Protein AF-A0A914VFS0-F1 (afdb_monomer_lite)

pLDDT: mean 91.8, std 9.46, range [54.72, 98.56]

InterPro domains:
  IPR050851 mRNA Cap 2'-O-Ribose Methyltransferase [PTHR16121] (9-90)

Structure (mmCIF, N/CA/C/O backbone):
data_AF-A0A914VFS0-F1
#
_entry.id   AF-A0A914VFS0-F1
#
loop_
_atom_site.group_PDB
_atom_site.id
_atom_site.type_symbol
_atom_site.label_atom_id
_atom_site.label_alt_id
_atom_site.label_comp_id
_atom_site.label_asym_id
_atom_site.label_entity_id
_atom_site.label_seq_id
_atom_site.pdbx_PDB_ins_code
_atom_site.Cartn_x
_atom_site.Cartn_y
_atom_site.Cartn_z
_atom_site.occupancy
_atom_site.B_iso_or_equiv
_atom_site.auth_seq_id
_atom_site.auth_comp_id
_atom_site.auth_asym_id
_atom_site.auth_atom_id
_atom_site.pdbx_PDB_model_num
ATOM 1 N N . MET A 1 1 ? 21.092 -5.921 -0.027 1.00 54.72 1 MET A N 1
ATOM 2 C CA . MET A 1 1 ? 20.923 -5.850 -1.496 1.00 54.72 1 MET A CA 1
ATOM 3 C C . MET A 1 1 ? 22.254 -5.455 -2.115 1.00 54.72 1 MET A C 1
ATOM 5 O O . MET A 1 1 ? 22.862 -4.519 -1.620 1.00 54.72 1 MET A O 1
ATOM 9 N N . SER A 1 2 ? 22.741 -6.168 -3.135 1.00 59.94 2 SER A N 1
ATOM 10 C CA . SER A 1 2 ? 23.937 -5.729 -3.874 1.00 59.94 2 SER A CA 1
ATOM 11 C C . SER A 1 2 ? 23.624 -4.424 -4.616 1.00 59.94 2 SER A C 1
ATOM 13 O O . SER A 1 2 ? 22.543 -4.303 -5.191 1.00 59.94 2 SER A O 1
ATOM 15 N N . GLU A 1 3 ? 24.564 -3.478 -4.635 1.00 67.06 3 GLU A N 1
ATOM 16 C CA . GLU A 1 3 ? 24.510 -2.203 -5.378 1.00 67.06 3 GLU A CA 1
ATOM 17 C C . GLU A 1 3 ? 24.037 -2.375 -6.840 1.00 67.06 3 GLU A C 1
ATOM 19 O O . GLU A 1 3 ? 23.319 -1.539 -7.395 1.00 67.06 3 GLU A O 1
ATOM 24 N N . ARG A 1 4 ? 24.339 -3.536 -7.439 1.00 74.38 4 ARG A N 1
ATOM 25 C CA . ARG A 1 4 ? 23.898 -3.918 -8.787 1.00 74.38 4 ARG A CA 1
ATOM 26 C C . ARG A 1 4 ? 22.392 -4.173 -8.888 1.00 74.38 4 ARG A C 1
ATOM 28 O O . ARG A 1 4 ? 21.777 -3.760 -9.863 1.00 74.38 4 ARG A O 1
ATOM 35 N N . GLY A 1 5 ? 21.787 -4.812 -7.886 1.00 81.44 5 GLY A N 1
ATOM 36 C CA . GLY A 1 5 ? 20.351 -5.113 -7.876 1.00 81.44 5 GLY A CA 1
ATOM 37 C C . GLY A 1 5 ? 19.491 -3.858 -7.725 1.00 81.44 5 GLY A C 1
ATOM 38 O O . GLY A 1 5 ? 18.524 -3.681 -8.459 1.00 81.44 5 GLY A O 1
ATOM 39 N N . GLY A 1 6 ? 19.894 -2.941 -6.839 1.00 88.81 6 GLY A N 1
ATOM 40 C CA . GLY A 1 6 ? 19.211 -1.653 -6.679 1.00 88.81 6 GLY A CA 1
ATOM 41 C C . GLY A 1 6 ? 19.257 -0.801 -7.951 1.00 88.81 6 GLY A C 1
ATOM 42 O O . GLY A 1 6 ? 18.256 -0.195 -8.325 1.00 88.81 6 GLY A O 1
ATOM 43 N N . THR A 1 7 ? 20.388 -0.816 -8.664 1.00 93.88 7 THR A N 1
ATOM 44 C CA . THR A 1 7 ? 20.544 -0.089 -9.935 1.00 93.88 7 THR A CA 1
ATOM 45 C C . THR A 1 7 ? 19.619 -0.633 -11.030 1.00 93.88 7 THR A C 1
ATOM 47 O O . THR A 1 7 ? 19.001 0.151 -11.747 1.00 93.88 7 THR A O 1
ATOM 50 N N . LEU A 1 8 ? 19.456 -1.958 -11.131 1.00 95.88 8 LEU A N 1
ATOM 51 C CA . LEU A 1 8 ? 18.538 -2.574 -12.099 1.00 95.88 8 LEU A CA 1
ATOM 52 C C . LEU A 1 8 ? 17.075 -2.198 -11.829 1.00 95.88 8 LEU A C 1
ATOM 54 O O . LEU A 1 8 ? 16.371 -1.791 -12.750 1.00 95.88 8 LEU A O 1
ATOM 58 N N . ILE A 1 9 ? 16.637 -2.272 -10.568 1.00 95.94 9 ILE A N 1
ATOM 59 C CA . ILE A 1 9 ? 15.267 -1.900 -10.176 1.00 95.94 9 ILE A CA 1
ATOM 60 C C . ILE A 1 9 ? 15.017 -0.416 -10.451 1.00 95.94 9 ILE A C 1
ATOM 62 O O . ILE A 1 9 ? 13.974 -0.054 -10.992 1.00 95.94 9 ILE A O 1
ATOM 66 N N . LYS A 1 10 ? 15.986 0.449 -10.129 1.00 96.25 10 LYS A N 1
ATOM 67 C CA . LYS A 1 10 ? 15.895 1.884 -10.414 1.00 96.25 10 LYS A CA 1
ATOM 68 C C . LYS A 1 10 ? 15.683 2.147 -11.907 1.00 96.25 10 LYS A C 1
ATOM 70 O O . LYS A 1 10 ? 14.802 2.931 -12.258 1.00 96.25 10 LYS A O 1
ATOM 75 N N . ASN A 1 11 ? 16.476 1.514 -12.770 1.00 97.50 11 ASN A N 1
ATOM 76 C CA . ASN A 1 11 ? 16.368 1.700 -14.217 1.00 97.50 11 ASN A CA 1
ATOM 77 C C . ASN A 1 11 ? 15.003 1.225 -14.734 1.00 97.50 11 ASN A C 1
ATOM 79 O O . ASN A 1 11 ? 14.329 1.978 -15.428 1.00 97.50 11 ASN A O 1
ATOM 83 N N . TYR A 1 12 ? 14.545 0.050 -14.296 1.00 97.31 12 TYR A N 1
ATOM 84 C CA . TYR A 1 12 ? 13.221 -0.477 -14.639 1.00 97.31 12 TYR A CA 1
ATOM 85 C C . TYR A 1 12 ? 12.076 0.470 -14.235 1.00 97.31 12 TYR A C 1
ATOM 87 O O . TYR A 1 12 ? 11.212 0.794 -15.047 1.00 97.31 12 TYR A O 1
ATOM 95 N N . LEU A 1 13 ? 12.089 0.989 -13.002 1.00 97.94 13 LEU A N 1
ATOM 96 C CA . LEU A 1 13 ? 11.068 1.942 -12.546 1.00 97.94 13 LEU A CA 1
ATOM 97 C C . LEU A 1 13 ? 11.152 3.292 -13.278 1.00 97.94 13 LEU A C 1
ATOM 99 O O . LEU A 1 13 ? 10.133 3.957 -13.458 1.00 97.94 13 LEU A O 1
ATOM 103 N N . THR A 1 14 ? 12.345 3.684 -13.737 1.00 98.12 14 THR A N 1
ATOM 104 C CA . THR A 1 14 ? 12.531 4.888 -14.564 1.00 98.12 14 THR A CA 1
ATOM 105 C C . THR A 1 14 ? 11.881 4.708 -15.937 1.00 98.12 14 THR A C 1
ATOM 107 O O . THR A 1 14 ? 11.190 5.608 -16.411 1.00 98.12 14 THR A O 1
ATOM 110 N N . GLU A 1 15 ? 12.043 3.538 -16.555 1.00 98.19 15 GLU A N 1
ATOM 111 C CA . GLU A 1 15 ? 11.401 3.196 -17.830 1.00 98.19 15 GLU A CA 1
ATOM 112 C C . GLU A 1 15 ? 9.873 3.170 -17.709 1.00 98.19 15 GLU A C 1
ATOM 114 O O . GLU A 1 15 ? 9.190 3.765 -18.541 1.00 98.19 15 GLU A O 1
ATOM 119 N N . ILE A 1 16 ? 9.333 2.573 -16.640 1.00 98.06 16 ILE A N 1
ATOM 120 C CA . ILE A 1 16 ? 7.887 2.589 -16.363 1.00 98.06 16 ILE A CA 1
ATOM 121 C C . ILE A 1 16 ? 7.370 4.021 -16.238 1.00 98.06 16 ILE A C 1
ATOM 123 O O . ILE A 1 16 ? 6.355 4.362 -16.838 1.00 98.06 16 ILE A O 1
ATOM 127 N N . ASN A 1 17 ? 8.063 4.875 -15.485 1.00 98.25 17 ASN A N 1
ATOM 128 C CA . ASN A 1 17 ? 7.651 6.265 -15.315 1.00 98.25 17 ASN A CA 1
ATOM 129 C C . ASN A 1 17 ? 7.635 7.028 -16.649 1.00 98.25 17 ASN A C 1
ATOM 131 O O . ASN A 1 17 ? 6.695 7.765 -16.935 1.00 98.25 17 ASN A O 1
ATOM 135 N N . ASN A 1 18 ? 8.648 6.824 -17.493 1.00 98.31 18 ASN A N 1
ATOM 136 C CA . ASN A 1 18 ? 8.653 7.397 -18.837 1.00 98.31 18 ASN A CA 1
ATOM 137 C C . ASN A 1 18 ? 7.477 6.870 -19.663 1.00 98.31 18 ASN A C 1
ATOM 139 O O . ASN A 1 18 ? 6.820 7.652 -20.346 1.00 98.31 18 ASN A O 1
ATOM 143 N N . LYS A 1 19 ? 7.147 5.578 -19.533 1.00 98.06 19 LYS A N 1
ATOM 144 C CA . LYS A 1 19 ? 5.995 5.001 -20.219 1.00 98.06 19 LYS A CA 1
ATOM 145 C C . LYS A 1 19 ? 4.672 5.610 -19.757 1.00 98.06 19 LYS A C 1
ATOM 147 O O . LYS A 1 19 ? 3.831 5.918 -20.592 1.00 98.06 19 LYS A O 1
ATOM 152 N N . LEU A 1 20 ? 4.499 5.828 -18.456 1.00 98.00 20 LEU A N 1
ATOM 153 C CA . LEU A 1 20 ? 3.327 6.516 -17.907 1.00 98.00 20 LEU A CA 1
ATOM 154 C C . LEU A 1 20 ? 3.196 7.938 -18.471 1.00 98.00 20 LEU A C 1
ATOM 156 O O . LEU A 1 20 ? 2.099 8.349 -18.839 1.00 98.00 20 LEU A O 1
ATOM 160 N N . ASN A 1 21 ? 4.310 8.663 -18.622 1.00 98.00 21 ASN A N 1
ATOM 161 C CA . ASN A 1 21 ? 4.306 9.987 -19.252 1.00 98.00 21 ASN A CA 1
ATOM 162 C C . ASN A 1 21 ? 3.895 9.939 -20.731 1.00 98.00 21 ASN A C 1
ATOM 164 O O . ASN A 1 21 ? 3.170 10.818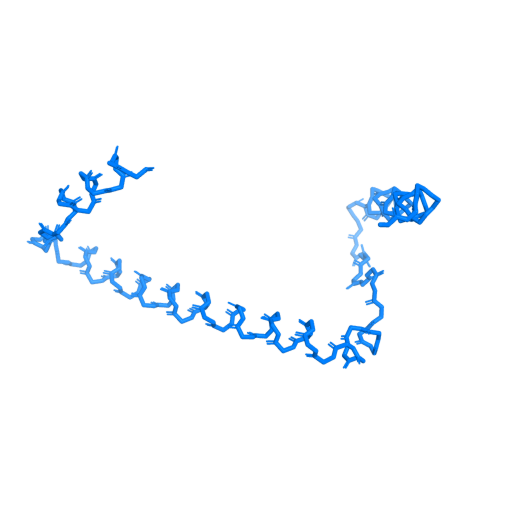 -21.183 1.00 98.00 21 ASN A O 1
ATOM 168 N N . GLU A 1 22 ? 4.330 8.927 -21.486 1.00 97.81 22 GLU A N 1
ATOM 169 C CA . GLU A 1 22 ? 3.903 8.738 -22.883 1.00 97.81 22 GLU A CA 1
ATOM 170 C C . GLU A 1 22 ? 2.402 8.454 -23.007 1.00 97.81 22 GLU A C 1
ATOM 172 O O . GLU A 1 22 ? 1.779 8.845 -23.991 1.00 97.81 22 GLU A O 1
ATOM 177 N N . LEU A 1 23 ? 1.834 7.745 -22.029 1.00 97.50 23 LEU A N 1
ATOM 178 C CA . LEU A 1 23 ? 0.418 7.378 -22.000 1.00 97.50 23 LEU A CA 1
ATOM 179 C C . LEU A 1 23 ? -0.479 8.487 -21.430 1.00 97.50 23 LEU A C 1
ATOM 181 O O . LEU A 1 23 ? -1.706 8.363 -21.475 1.00 97.50 23 LEU A O 1
ATOM 185 N N . ALA A 1 24 ? 0.101 9.576 -20.920 1.00 96.25 24 ALA A N 1
ATOM 186 C CA . ALA A 1 24 ? -0.646 10.672 -20.325 1.00 96.25 24 ALA A CA 1
ATOM 187 C C . ALA A 1 24 ? -1.648 11.279 -21.323 1.00 96.25 24 ALA A C 1
ATOM 189 O O . ALA A 1 24 ? -1.294 11.680 -22.431 1.00 96.25 24 ALA A O 1
ATOM 190 N N . GLY A 1 25 ? -2.915 11.364 -20.912 1.00 95.31 25 GLY A N 1
ATOM 191 C CA . GLY A 1 25 ? -4.004 11.864 -21.759 1.00 95.31 25 GLY A CA 1
ATOM 192 C C . GLY A 1 25 ? -4.579 10.837 -22.740 1.00 95.31 25 GLY A C 1
ATOM 193 O O . GLY A 1 25 ? -5.452 11.194 -23.527 1.00 95.31 25 GLY A O 1
ATOM 194 N N . SER A 1 26 ? -4.118 9.583 -22.695 1.00 96.75 26 SER A N 1
ATOM 195 C CA . SER A 1 26 ? -4.741 8.453 -23.390 1.00 96.75 26 SER A CA 1
ATOM 196 C C . SER A 1 26 ? -5.619 7.623 -22.444 1.00 96.75 26 SER A C 1
ATOM 198 O O . SER A 1 26 ? -5.534 7.766 -21.227 1.00 96.75 26 SER A O 1
ATOM 200 N N . ASP A 1 27 ? -6.416 6.712 -23.008 1.00 96.25 27 ASP A N 1
ATOM 201 C CA . ASP A 1 27 ? -7.201 5.725 -22.246 1.00 96.25 27 ASP A CA 1
ATOM 202 C C . ASP A 1 27 ? -6.382 4.475 -21.852 1.00 96.25 27 ASP A C 1
ATOM 204 O O . ASP A 1 27 ? -6.925 3.500 -21.330 1.00 96.25 27 ASP A O 1
ATOM 208 N N . MET A 1 28 ? -5.078 4.463 -22.144 1.00 96.75 28 MET A N 1
ATOM 209 C CA . MET A 1 28 ? -4.177 3.342 -21.878 1.00 96.75 28 MET A CA 1
ATOM 210 C C . MET A 1 28 ? -3.328 3.619 -20.634 1.00 96.75 28 MET A C 1
ATOM 212 O O . MET A 1 28 ? -2.915 4.752 -20.408 1.00 96.75 28 MET A O 1
ATOM 216 N N . ASP A 1 29 ? -3.009 2.576 -19.862 1.00 97.06 29 ASP A N 1
ATOM 217 C CA . ASP A 1 29 ? -2.211 2.696 -18.633 1.00 97.06 29 ASP A CA 1
ATOM 218 C C . ASP A 1 29 ? -1.312 1.466 -18.391 1.00 97.06 29 ASP A C 1
ATOM 220 O O . ASP A 1 29 ? -1.548 0.375 -18.924 1.00 97.06 29 ASP A O 1
ATOM 224 N N . VAL A 1 30 ? -0.276 1.628 -17.564 1.00 96.50 30 VAL A N 1
ATOM 225 C CA . VAL A 1 30 ? 0.560 0.532 -17.058 1.00 96.50 30 VAL A CA 1
ATOM 226 C C . VAL A 1 30 ? -0.109 -0.076 -15.823 1.00 96.50 30 VAL A C 1
ATOM 228 O O . VAL A 1 30 ? 0.128 0.328 -14.690 1.00 96.50 30 VAL A O 1
ATOM 231 N N . VAL A 1 31 ? -0.925 -1.108 -16.038 1.00 96.56 31 VAL A N 1
ATOM 232 C CA . VAL A 1 31 ? -1.743 -1.740 -14.980 1.00 96.56 31 VAL A CA 1
ATOM 233 C C . VAL A 1 31 ? -0.974 -2.665 -14.027 1.00 96.56 31 VAL A C 1
ATOM 235 O O . VAL A 1 31 ? -1.512 -3.102 -13.011 1.00 96.56 31 VAL A O 1
ATOM 238 N N . SER A 1 32 ? 0.270 -3.025 -14.351 1.00 95.88 32 SER A N 1
ATOM 239 C CA . SER A 1 32 ? 1.091 -3.914 -13.525 1.00 95.88 32 SER A CA 1
ATOM 240 C C . SER A 1 32 ? 2.577 -3.701 -13.792 1.00 95.88 32 SER A C 1
ATOM 242 O O . SER A 1 32 ? 3.011 -3.647 -14.940 1.00 95.88 32 SER A O 1
ATOM 244 N N . VAL A 1 33 ? 3.360 -3.623 -12.714 1.00 97.00 33 VAL A N 1
ATOM 245 C CA . VAL A 1 33 ? 4.830 -3.519 -12.751 1.00 97.00 33 VAL A CA 1
ATOM 246 C C . VAL A 1 33 ? 5.523 -4.787 -12.249 1.00 97.00 33 VAL A C 1
ATOM 248 O O . VAL A 1 33 ? 6.723 -4.960 -12.451 1.00 97.00 33 VAL A O 1
ATOM 251 N N . VAL A 1 34 ? 4.769 -5.688 -11.615 1.00 96.00 34 VAL A N 1
ATOM 252 C CA . VAL A 1 34 ? 5.206 -7.021 -11.188 1.00 96.00 34 VAL A CA 1
ATOM 253 C C . VAL A 1 34 ? 4.066 -8.000 -11.480 1.00 96.00 34 VAL A C 1
ATOM 255 O O . VAL A 1 34 ? 2.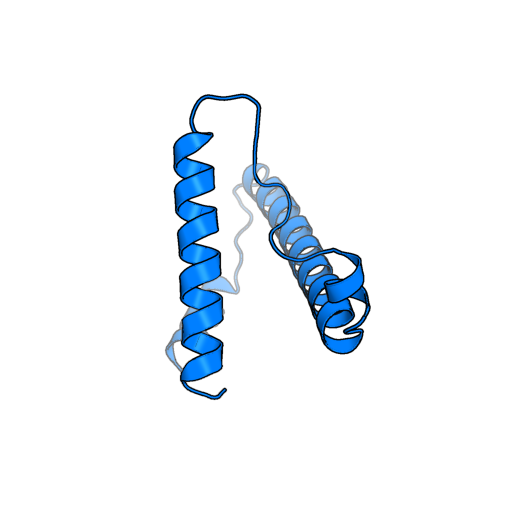941 -7.749 -11.038 1.00 96.00 34 VAL A O 1
ATOM 258 N N . PRO A 1 35 ? 4.322 -9.123 -12.178 1.00 96.81 35 PRO A N 1
ATOM 259 C CA . PRO A 1 35 ? 3.297 -10.127 -12.440 1.00 96.81 35 PRO A CA 1
ATOM 260 C C . PRO A 1 35 ? 2.651 -10.641 -11.152 1.00 96.81 35 PRO A C 1
ATOM 262 O O . PRO A 1 35 ? 3.345 -10.944 -10.178 1.00 96.81 35 PRO A O 1
ATOM 265 N N . LEU A 1 36 ? 1.328 -10.811 -11.168 1.00 95.50 36 LEU A N 1
ATOM 266 C CA . LEU A 1 36 ? 0.577 -11.273 -9.999 1.00 95.50 36 LEU A CA 1
ATOM 267 C C . LEU A 1 36 ? 1.074 -12.631 -9.485 1.00 95.50 36 LEU A C 1
ATOM 269 O O . LEU A 1 36 ? 1.192 -12.825 -8.279 1.00 95.50 36 LEU A O 1
ATOM 273 N N . ASP A 1 37 ? 1.415 -13.549 -10.389 1.00 97.44 37 ASP A N 1
ATOM 274 C CA . ASP A 1 37 ? 1.944 -14.865 -10.022 1.00 97.44 37 ASP A CA 1
ATOM 275 C C . ASP A 1 37 ? 3.281 -14.771 -9.285 1.00 97.44 37 ASP A C 1
ATOM 277 O O . ASP A 1 37 ? 3.574 -15.612 -8.441 1.00 97.44 37 ASP A O 1
ATOM 281 N N . THR A 1 38 ? 4.102 -13.758 -9.577 1.00 97.19 38 THR A N 1
ATOM 282 C CA . THR A 1 38 ? 5.349 -13.514 -8.840 1.00 97.19 38 THR A CA 1
ATOM 283 C C . THR A 1 38 ? 5.047 -13.046 -7.423 1.00 97.19 38 THR A C 1
ATOM 285 O O . THR A 1 38 ? 5.649 -13.560 -6.487 1.00 97.19 38 THR A O 1
ATOM 288 N N . LEU A 1 39 ? 4.083 -12.134 -7.256 1.00 96.44 39 LEU A N 1
ATOM 289 C CA . LEU A 1 39 ? 3.666 -11.650 -5.936 1.00 96.44 39 LEU A CA 1
ATOM 290 C C . LEU A 1 39 ? 3.057 -12.772 -5.085 1.00 96.44 39 LEU A C 1
ATOM 292 O O . LEU A 1 39 ? 3.398 -12.900 -3.920 1.00 96.44 39 LEU A O 1
ATOM 296 N N . LYS A 1 40 ? 2.203 -13.621 -5.671 1.00 96.75 40 LYS A N 1
ATOM 297 C CA . LYS A 1 40 ? 1.540 -14.734 -4.966 1.00 96.75 40 LYS A CA 1
ATOM 298 C C . LYS A 1 40 ? 2.467 -15.896 -4.606 1.00 96.75 40 LYS A C 1
ATOM 300 O O . LYS A 1 40 ? 2.105 -16.716 -3.769 1.00 96.75 40 LYS A O 1
ATOM 305 N N . LYS A 1 41 ? 3.626 -16.017 -5.260 1.00 98.12 41 LYS A N 1
ATOM 306 C CA . LYS A 1 41 ? 4.626 -17.047 -4.927 1.00 98.12 41 LYS A CA 1
ATOM 307 C C . LYS A 1 41 ? 5.335 -16.757 -3.607 1.00 98.12 41 LYS A C 1
ATOM 309 O O . LYS A 1 41 ? 5.775 -17.698 -2.954 1.00 98.12 41 LYS A O 1
ATOM 314 N N . ASP A 1 42 ? 5.451 -15.487 -3.234 1.00 97.81 42 ASP A N 1
ATOM 315 C CA . ASP A 1 42 ? 5.949 -15.079 -1.925 1.00 97.81 42 ASP A CA 1
ATOM 316 C C . ASP A 1 42 ? 4.770 -14.998 -0.948 1.00 97.81 42 ASP A C 1
ATOM 318 O O . ASP A 1 42 ? 4.094 -13.975 -0.844 1.00 97.81 42 ASP A O 1
ATOM 322 N N . LEU A 1 43 ? 4.478 -16.121 -0.286 1.00 97.62 43 LEU A N 1
ATOM 323 C CA . LEU A 1 43 ? 3.322 -16.239 0.606 1.00 97.62 43 LEU A CA 1
ATOM 324 C C . LEU A 1 43 ? 3.424 -15.296 1.809 1.00 97.62 43 LEU A C 1
ATOM 326 O O . LEU A 1 43 ? 2.432 -14.680 2.175 1.00 97.62 43 LEU A O 1
ATOM 330 N N . GLU A 1 44 ? 4.617 -15.135 2.387 1.00 98.19 44 GLU A N 1
ATOM 331 C CA . GLU A 1 44 ? 4.818 -14.260 3.547 1.00 98.19 44 GLU A CA 1
ATOM 332 C C . GLU A 1 44 ? 4.543 -12.798 3.180 1.00 98.19 44 GLU A C 1
ATOM 334 O O . GLU A 1 44 ? 3.789 -12.109 3.873 1.00 98.19 44 GLU A O 1
ATOM 339 N N . PHE A 1 45 ? 5.095 -12.336 2.055 1.00 97.94 45 PHE A N 1
ATOM 340 C CA . PHE A 1 45 ? 4.819 -10.995 1.553 1.00 97.94 45 PHE A CA 1
ATOM 341 C C . PHE A 1 45 ? 3.338 -10.812 1.201 1.00 97.94 45 PHE A C 1
ATOM 343 O O . PHE A 1 45 ? 2.732 -9.804 1.571 1.00 97.94 45 PHE A O 1
ATOM 350 N N . PHE A 1 46 ? 2.746 -11.772 0.487 1.00 98.06 46 PHE A N 1
ATOM 351 C CA . PHE A 1 46 ? 1.365 -11.669 0.024 1.00 98.06 46 PHE A CA 1
ATOM 352 C C . PHE A 1 46 ? 0.374 -11.634 1.194 1.00 98.06 46 PHE A C 1
ATOM 354 O O . PHE A 1 46 ? -0.473 -10.739 1.249 1.00 98.06 46 PHE A O 1
ATOM 361 N N . ASP A 1 47 ? 0.522 -12.539 2.161 1.00 98.31 47 ASP A N 1
ATOM 362 C CA . ASP A 1 47 ? -0.341 -12.614 3.341 1.00 98.31 47 ASP A CA 1
ATOM 363 C C . ASP A 1 47 ? -0.198 -11.368 4.223 1.00 98.31 47 ASP A C 1
ATOM 365 O O . ASP A 1 47 ? -1.196 -10.861 4.749 1.00 98.31 47 ASP A O 1
ATOM 369 N N . TYR A 1 48 ? 1.017 -10.813 4.337 1.00 98.44 48 TYR A N 1
ATOM 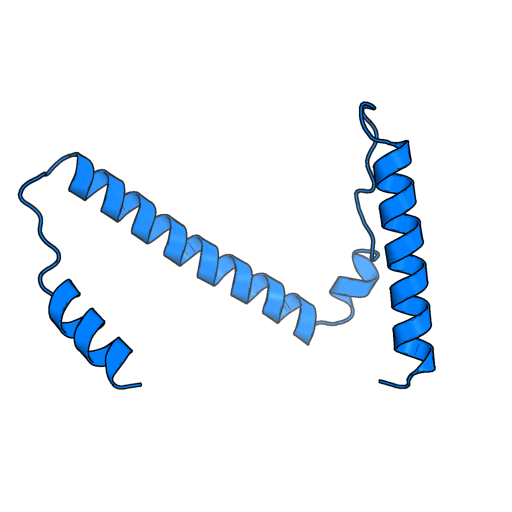370 C CA . TYR A 1 48 ? 1.237 -9.531 5.006 1.00 98.44 48 TYR A CA 1
ATOM 371 C C . TYR A 1 48 ? 0.462 -8.397 4.327 1.00 98.44 48 TYR A C 1
ATOM 373 O O . TYR A 1 48 ? -0.226 -7.633 5.007 1.00 98.44 48 TYR A O 1
ATOM 381 N N . VAL A 1 49 ? 0.543 -8.281 2.997 1.00 98.19 49 VAL A N 1
ATOM 382 C CA . VAL A 1 49 ? -0.150 -7.222 2.245 1.00 98.19 49 VAL A CA 1
ATOM 383 C C . VAL A 1 49 ? -1.664 -7.344 2.396 1.00 98.19 49 VAL A C 1
ATOM 385 O O . VAL A 1 49 ? -2.327 -6.337 2.649 1.00 98.19 49 VAL A O 1
ATOM 388 N N . VAL A 1 50 ? -2.214 -8.558 2.286 1.00 98.31 50 VAL A N 1
ATOM 389 C CA . VAL A 1 50 ? -3.652 -8.808 2.480 1.00 98.31 50 VAL A CA 1
ATOM 390 C C . VAL A 1 50 ? -4.077 -8.390 3.886 1.00 98.31 50 VAL A C 1
ATOM 392 O O . VAL A 1 50 ? -4.936 -7.521 4.032 1.00 98.31 50 VAL A O 1
ATOM 395 N N . SER A 1 51 ? -3.406 -8.919 4.911 1.00 98.44 51 SER A N 1
ATOM 396 C CA . SER A 1 51 ? -3.741 -8.645 6.314 1.00 98.44 51 SER A CA 1
ATOM 397 C C . SER A 1 51 ? -3.610 -7.157 6.663 1.00 98.44 51 SER A C 1
ATOM 399 O O . SER A 1 51 ? -4.421 -6.602 7.404 1.00 98.44 51 SER A O 1
ATOM 401 N N . SER A 1 52 ? -2.591 -6.485 6.117 1.00 98.38 52 SER A N 1
ATOM 402 C CA . SER A 1 52 ? -2.370 -5.048 6.306 1.00 98.38 52 SER A CA 1
ATOM 403 C C . SER A 1 52 ? -3.505 -4.222 5.697 1.00 98.38 52 SER A C 1
ATOM 405 O O . SER A 1 52 ? -4.055 -3.339 6.361 1.00 98.38 52 SER A O 1
ATOM 407 N N . ASN A 1 53 ? -3.904 -4.542 4.464 1.00 98.56 53 ASN A N 1
ATOM 408 C CA . ASN A 1 53 ? -4.985 -3.847 3.772 1.00 98.56 53 ASN A CA 1
ATOM 409 C C . ASN A 1 53 ? -6.332 -4.034 4.481 1.00 98.56 53 ASN A C 1
ATOM 411 O O . ASN A 1 53 ? -7.053 -3.054 4.667 1.00 98.56 53 ASN A O 1
ATOM 415 N N . GLU A 1 54 ? -6.651 -5.253 4.923 1.00 98.56 54 GLU A N 1
ATOM 416 C CA . GLU A 1 54 ? -7.879 -5.549 5.674 1.00 98.56 54 GLU A CA 1
ATOM 417 C C . GLU A 1 54 ? -7.919 -4.783 7.003 1.00 98.56 54 GLU A C 1
ATOM 419 O O . GLU A 1 54 ? -8.885 -4.076 7.287 1.00 98.56 54 GLU A O 1
ATOM 424 N N . SER A 1 55 ? -6.820 -4.803 7.764 1.00 98.38 55 SER A N 1
ATOM 425 C CA . SER A 1 55 ? -6.710 -4.058 9.024 1.00 98.38 55 SER A CA 1
ATOM 426 C C . SER A 1 55 ? -6.915 -2.546 8.841 1.00 98.38 55 SER A C 1
ATOM 428 O O . SER A 1 55 ? -7.579 -1.883 9.649 1.00 98.38 55 SER A O 1
ATOM 430 N N . ILE A 1 56 ? -6.363 -1.975 7.765 1.00 98.38 56 ILE A N 1
ATOM 431 C CA . ILE A 1 56 ? -6.553 -0.560 7.430 1.00 98.38 56 ILE A CA 1
ATOM 432 C C . ILE A 1 56 ? -8.012 -0.287 7.050 1.00 98.38 56 ILE A C 1
ATOM 434 O O . ILE A 1 56 ? -8.572 0.700 7.534 1.00 98.38 56 ILE A O 1
ATOM 438 N N . ALA A 1 57 ? -8.624 -1.142 6.228 1.00 98.44 57 ALA A N 1
ATOM 439 C CA . ALA A 1 57 ? -10.002 -0.988 5.772 1.00 98.44 57 ALA A CA 1
ATOM 440 C C . ALA A 1 57 ? -11.008 -1.051 6.933 1.00 98.44 57 ALA A C 1
ATOM 442 O O . ALA A 1 57 ? -11.887 -0.187 7.029 1.00 98.44 57 ALA A O 1
ATOM 443 N N . ASP A 1 58 ? -10.837 -1.992 7.863 1.00 98.38 58 ASP A N 1
ATOM 444 C CA . ASP A 1 58 ? -11.673 -2.114 9.063 1.00 98.38 58 ASP A CA 1
ATOM 445 C C . ASP A 1 58 ? -11.613 -0.842 9.908 1.00 98.38 58 ASP A C 1
ATOM 447 O O . ASP A 1 58 ? -12.631 -0.255 10.293 1.00 98.38 58 ASP A O 1
ATOM 451 N N . ARG A 1 59 ? -10.391 -0.356 10.148 1.00 97.50 59 ARG A N 1
ATOM 452 C CA . ARG A 1 59 ? -10.170 0.856 10.931 1.00 97.50 59 ARG A CA 1
ATOM 453 C C . ARG A 1 59 ? -10.752 2.089 10.238 1.00 97.50 59 ARG A C 1
ATOM 455 O O . ARG A 1 59 ? -11.369 2.923 10.900 1.00 97.50 59 ARG A O 1
ATOM 462 N N . GLN A 1 60 ? -10.570 2.219 8.925 1.00 98.12 60 GLN A N 1
ATOM 463 C CA . GLN A 1 60 ? -11.137 3.324 8.148 1.00 98.12 60 GLN A CA 1
ATOM 464 C C . GLN A 1 60 ? -12.666 3.312 8.192 1.00 98.12 60 GLN A C 1
ATOM 466 O O . GLN A 1 60 ? -13.269 4.357 8.436 1.00 98.12 60 GLN A O 1
ATOM 471 N N . THR A 1 61 ? -13.282 2.141 8.035 1.00 98.06 61 THR A N 1
ATOM 472 C CA . THR A 1 61 ? -14.740 1.972 8.101 1.00 98.06 61 THR A CA 1
ATOM 473 C C . THR A 1 61 ? -15.282 2.429 9.452 1.00 98.06 61 THR A C 1
ATOM 475 O O . THR A 1 61 ? -16.165 3.287 9.505 1.00 98.06 61 THR A O 1
ATOM 478 N N . LEU A 1 62 ? -14.679 1.960 10.549 1.00 95.81 62 LEU A N 1
ATOM 479 C CA . LEU A 1 62 ? -15.060 2.358 11.905 1.00 95.81 62 LEU A CA 1
ATOM 480 C C . LEU A 1 62 ? -14.993 3.881 12.109 1.00 95.81 62 LEU A C 1
ATOM 482 O O . LEU A 1 62 ? -15.903 4.486 12.681 1.00 95.81 62 LEU A O 1
ATOM 486 N N . TYR A 1 63 ? -13.917 4.528 11.651 1.00 93.25 63 TYR A N 1
ATOM 487 C CA . TYR A 1 63 ? -13.774 5.974 11.820 1.00 93.25 63 TYR A CA 1
ATOM 488 C C . TYR A 1 63 ? -14.730 6.773 10.935 1.00 93.25 63 TYR A C 1
ATOM 490 O O . TYR A 1 63 ? -15.252 7.787 11.394 1.00 93.25 63 TYR A O 1
ATOM 498 N N . LEU A 1 64 ? -15.022 6.316 9.717 1.00 95.81 64 LEU A N 1
ATOM 499 C CA . LEU A 1 64 ? -16.028 6.949 8.861 1.00 95.81 64 LEU A CA 1
ATOM 500 C C . LEU A 1 64 ? -17.421 6.896 9.500 1.00 95.81 64 LEU A C 1
ATOM 502 O O . LEU A 1 64 ? -18.140 7.900 9.501 1.00 95.81 64 LEU A O 1
ATOM 506 N N . GLU A 1 65 ? -17.788 5.770 10.112 1.00 93.31 65 GLU A N 1
ATOM 507 C CA . GLU A 1 65 ? -19.030 5.657 10.881 1.00 93.31 65 GLU A CA 1
ATOM 508 C C . GLU A 1 65 ? -19.039 6.590 12.091 1.00 93.31 65 GLU A C 1
ATOM 510 O O . GLU A 1 65 ? -20.021 7.305 12.319 1.00 93.31 65 GLU A O 1
ATOM 515 N N . LYS A 1 66 ? -17.924 6.656 12.827 1.00 89.12 66 LYS A N 1
ATOM 516 C CA . LYS A 1 66 ? -17.763 7.602 13.934 1.00 89.12 66 LYS A CA 1
ATOM 517 C C . LYS A 1 66 ? -17.968 9.039 13.450 1.00 89.12 66 LYS A C 1
ATOM 519 O O . LYS A 1 66 ? -18.788 9.754 14.018 1.00 89.12 66 LYS A O 1
ATOM 524 N N . TYR A 1 67 ? -17.312 9.464 12.372 1.00 89.00 67 TYR A N 1
ATOM 525 C CA . TYR A 1 67 ? -17.474 10.817 11.831 1.00 89.00 67 TYR A CA 1
ATOM 526 C C . TYR A 1 67 ? -18.912 11.106 11.405 1.00 89.00 67 TYR A C 1
ATOM 528 O O . TYR A 1 67 ? -19.432 12.178 11.707 1.00 89.00 67 TYR A O 1
ATOM 536 N N . LYS A 1 68 ? -19.595 10.137 10.788 1.00 91.50 68 LYS A N 1
ATOM 537 C CA . LYS A 1 68 ? -21.017 10.251 10.442 1.00 91.50 68 LYS A CA 1
ATOM 538 C C . LYS A 1 68 ? -21.897 10.487 11.675 1.00 91.50 68 LYS A C 1
ATOM 540 O O . LYS A 1 68 ? -22.837 11.278 11.600 1.00 91.50 68 LYS A O 1
ATOM 545 N N . ILE A 1 69 ? -21.615 9.826 12.800 1.00 88.75 69 ILE A N 1
ATOM 546 C CA . ILE A 1 69 ? -22.349 10.015 14.062 1.00 88.75 69 ILE A CA 1
ATOM 547 C C . ILE A 1 69 ? -22.069 11.402 14.652 1.00 88.75 69 ILE A C 1
ATOM 549 O O . ILE A 1 69 ? -23.011 12.110 15.007 1.00 88.75 69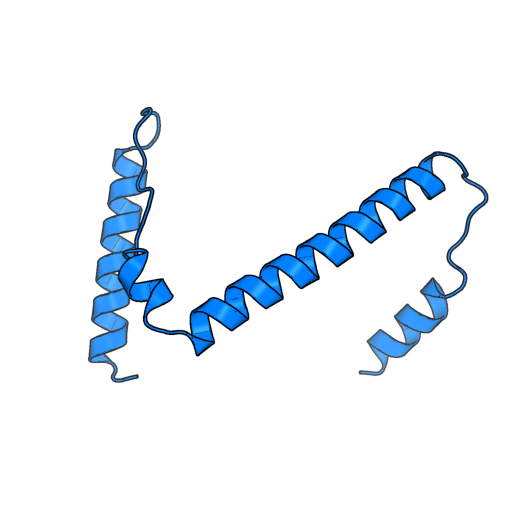 ILE A O 1
ATOM 553 N N . PHE A 1 70 ? -20.802 11.815 14.718 1.00 86.06 70 PHE A N 1
ATOM 554 C CA . PHE A 1 70 ? -20.401 13.117 15.267 1.00 86.06 70 PHE A CA 1
ATOM 555 C C . PHE A 1 70 ? -20.940 14.285 14.431 1.00 86.06 70 PHE A C 1
ATOM 557 O O . PHE A 1 70 ? -21.425 15.267 14.985 1.00 86.06 70 PHE A O 1
ATOM 564 N N . ALA A 1 71 ? -20.950 14.154 13.101 1.00 86.69 71 ALA A N 1
ATOM 565 C CA . ALA A 1 71 ? -21.532 15.153 12.207 1.00 86.69 71 ALA A CA 1
ATOM 566 C C . ALA A 1 71 ? -23.043 15.344 12.438 1.00 86.69 71 ALA A C 1
ATOM 568 O O . ALA A 1 71 ? -23.560 16.444 12.258 1.00 86.69 71 ALA A O 1
ATOM 569 N N . ARG A 1 72 ? -23.755 14.285 12.848 1.00 86.69 72 ARG A N 1
ATOM 570 C CA . ARG A 1 72 ? -25.195 14.326 13.155 1.00 86.69 72 ARG A CA 1
ATOM 571 C C . ARG A 1 72 ? -25.495 14.780 14.585 1.00 86.69 72 ARG A C 1
ATOM 573 O O . ARG A 1 72 ? -26.559 15.339 14.819 1.00 86.69 72 ARG A O 1
ATOM 580 N N . ASN A 1 73 ? -24.573 14.556 15.522 1.00 82.75 73 ASN A N 1
ATOM 581 C CA . ASN A 1 73 ? -24.746 14.825 16.949 1.00 82.75 73 ASN A CA 1
ATOM 582 C C . ASN A 1 73 ? -23.617 15.724 17.478 1.00 82.75 73 ASN A C 1
ATOM 584 O O . ASN A 1 73 ? -22.675 15.244 18.104 1.00 82.75 73 ASN A O 1
ATOM 588 N N . GLN A 1 74 ? -23.741 17.039 17.273 1.00 71.62 74 GLN A N 1
ATOM 589 C CA . GLN A 1 74 ? -22.699 18.032 17.601 1.00 71.62 74 GLN A CA 1
ATOM 590 C C . GLN A 1 74 ? -22.327 18.129 19.097 1.00 71.62 74 GLN A C 1
ATOM 592 O O . GLN A 1 74 ? -21.310 18.727 19.431 1.00 71.62 74 GLN A O 1
ATOM 597 N N . GLY A 1 75 ? -23.120 17.543 20.003 1.00 74.06 75 GLY A N 1
ATO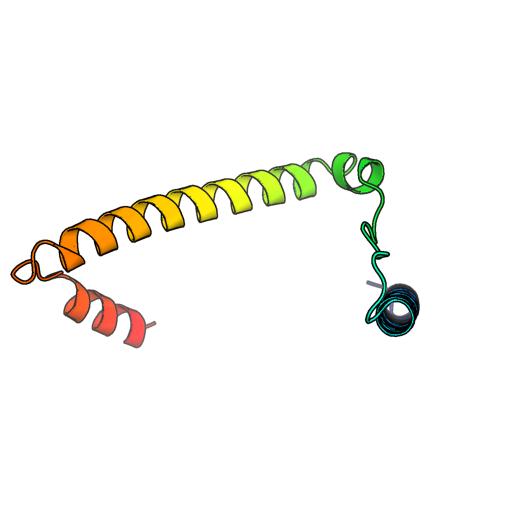M 598 C CA . GLY A 1 75 ? -22.804 17.478 21.437 1.00 74.06 75 GLY A CA 1
ATOM 599 C C . GLY A 1 75 ? -21.874 16.325 21.844 1.00 74.06 75 GLY A C 1
ATOM 600 O O . GLY A 1 75 ? -21.508 16.230 23.012 1.00 74.06 75 GLY A O 1
ATOM 601 N N . GLN A 1 76 ? -21.514 15.425 20.922 1.00 72.69 76 GLN A N 1
ATOM 602 C CA . GLN A 1 76 ? -20.596 14.314 21.192 1.00 72.69 76 GLN A CA 1
ATOM 603 C C . GLN A 1 76 ? -19.145 14.817 21.187 1.00 72.69 76 GLN A C 1
ATOM 605 O O . GLN A 1 76 ? -18.653 15.307 20.172 1.00 72.69 76 GLN A O 1
ATOM 610 N N . ILE A 1 77 ? -18.452 14.671 22.317 1.00 73.88 77 ILE A N 1
ATOM 611 C CA . ILE A 1 77 ? -17.034 15.020 22.482 1.00 73.88 77 ILE A CA 1
ATOM 612 C C . ILE A 1 77 ? -16.260 13.741 22.799 1.00 73.88 77 ILE A C 1
ATOM 614 O O . ILE A 1 77 ? -16.677 12.954 23.649 1.00 73.88 77 ILE A O 1
ATOM 618 N N . ASP A 1 78 ? -15.119 13.537 22.138 1.00 75.06 78 ASP A N 1
ATOM 619 C CA . ASP A 1 78 ? -14.190 12.468 22.506 1.00 75.06 78 ASP A CA 1
ATOM 620 C C . ASP A 1 78 ? -13.330 12.920 23.693 1.00 75.06 78 ASP A C 1
AT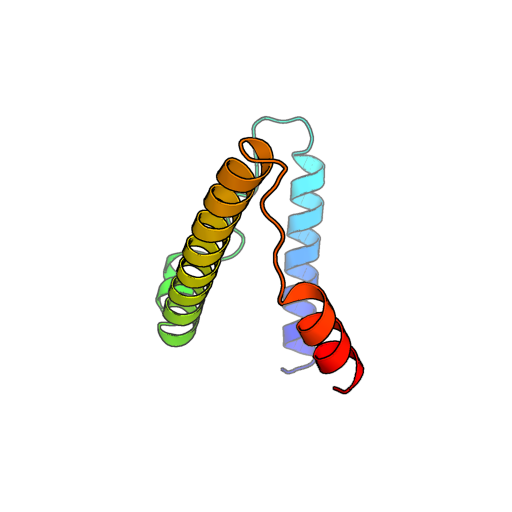OM 622 O O . ASP A 1 78 ? -12.338 13.637 23.542 1.00 75.06 78 ASP A O 1
ATOM 626 N N . SER A 1 79 ? -13.732 12.513 24.895 1.00 80.25 79 SER A N 1
ATOM 627 C CA . SER A 1 79 ? -13.102 12.934 26.149 1.00 80.25 79 SER A CA 1
ATOM 628 C C . SER A 1 79 ? -11.646 12.485 26.303 1.00 80.25 79 SER A C 1
ATOM 630 O O . SER A 1 79 ? -10.937 13.040 27.136 1.00 80.25 79 SER A O 1
ATOM 632 N N . LYS A 1 80 ? -11.168 11.524 25.500 1.00 84.44 80 LYS A N 1
ATOM 633 C CA . LYS A 1 80 ? -9.795 10.998 25.589 1.00 84.44 80 LYS A CA 1
ATOM 634 C C . LYS A 1 80 ? -8.793 11.747 24.716 1.00 84.44 80 LYS A C 1
ATOM 636 O O . LYS A 1 80 ? -7.603 11.442 24.764 1.00 84.44 80 LYS A O 1
ATOM 641 N N . GLN A 1 81 ? -9.242 12.706 23.907 1.00 81.44 81 GLN A N 1
ATOM 642 C CA . GLN A 1 81 ? -8.381 13.385 22.938 1.00 81.44 81 GLN A CA 1
ATOM 643 C C . GLN A 1 81 ? -7.223 14.152 23.603 1.00 81.44 81 GLN A C 1
ATOM 645 O O . GLN A 1 81 ? -6.111 14.141 23.074 1.00 81.44 81 GLN A O 1
ATOM 650 N N . ALA A 1 82 ? -7.462 14.781 24.761 1.00 85.62 82 ALA A N 1
ATOM 651 C CA . ALA A 1 82 ? -6.432 15.502 25.514 1.00 85.62 82 ALA A CA 1
ATOM 652 C C . ALA A 1 82 ? -5.359 14.547 26.069 1.00 85.62 82 ALA A C 1
ATOM 654 O O . ALA A 1 82 ? -4.177 14.722 25.776 1.00 85.62 82 ALA A O 1
ATOM 655 N N . ASP A 1 83 ? -5.781 13.488 26.763 1.00 89.50 83 ASP A N 1
ATOM 656 C CA . ASP A 1 83 ? -4.883 12.482 27.343 1.00 89.50 83 ASP A CA 1
ATOM 657 C C . ASP A 1 83 ? -4.059 11.750 26.275 1.00 89.50 83 ASP A C 1
ATOM 659 O O . ASP A 1 83 ? -2.876 11.467 26.467 1.00 89.50 83 ASP A O 1
ATOM 663 N N . LEU A 1 84 ? -4.677 11.419 25.134 1.00 88.31 84 LEU A N 1
ATOM 664 C CA . LEU A 1 84 ? -3.986 10.775 24.014 1.00 88.31 84 LEU A CA 1
ATOM 665 C C . LEU A 1 84 ? -2.904 11.685 23.436 1.00 88.31 84 LEU A C 1
ATOM 667 O O . LEU A 1 84 ? -1.789 11.226 23.196 1.00 88.31 84 LEU A O 1
ATOM 671 N N . ARG A 1 85 ? -3.213 12.974 23.252 1.00 89.75 85 ARG A N 1
ATOM 672 C CA . ARG A 1 85 ? -2.237 13.960 22.785 1.00 89.75 85 ARG A CA 1
ATOM 673 C C . ARG A 1 85 ? -1.048 14.044 23.736 1.00 89.75 85 ARG A C 1
ATOM 675 O O . ARG A 1 85 ? 0.082 14.026 23.265 1.00 89.75 85 ARG A O 1
ATOM 682 N N . GLU A 1 86 ? -1.289 14.132 25.042 1.00 92.75 86 GLU A N 1
ATOM 683 C CA . GLU A 1 86 ? -0.212 14.230 26.031 1.00 92.75 86 GLU A CA 1
ATOM 684 C C . GLU A 1 86 ? 0.702 13.000 25.998 1.00 92.75 86 GLU A C 1
ATOM 686 O O . GLU A 1 86 ? 1.920 13.143 25.915 1.00 92.75 86 GLU A O 1
ATOM 691 N N . LYS A 1 87 ? 0.125 11.794 25.945 1.00 92.25 87 LYS A N 1
ATOM 692 C CA . LYS A 1 87 ? 0.894 10.543 25.851 1.00 92.25 87 LYS A CA 1
ATOM 693 C C . LYS A 1 87 ? 1.731 10.452 24.575 1.00 92.25 87 LYS A C 1
ATOM 695 O O . LYS A 1 87 ? 2.866 9.996 24.637 1.00 92.25 87 LYS A O 1
ATOM 700 N N . CYS A 1 88 ? 1.207 10.900 23.433 1.00 91.88 88 CYS A N 1
ATOM 701 C CA . CYS A 1 88 ? 1.966 10.919 22.178 1.00 91.88 88 CYS A CA 1
ATOM 702 C C . CYS A 1 88 ? 3.148 11.898 22.197 1.00 91.88 88 CYS A C 1
ATOM 704 O O . CYS A 1 88 ? 4.100 11.685 21.461 1.00 91.88 88 CYS A O 1
ATOM 706 N N . MET A 1 89 ? 3.098 12.958 23.009 1.00 90.19 89 MET A N 1
ATOM 707 C CA . MET A 1 89 ? 4.188 13.939 23.126 1.00 90.19 89 MET A CA 1
ATOM 708 C C . MET A 1 89 ? 5.301 13.497 24.088 1.00 90.19 89 MET A C 1
ATOM 710 O O . MET A 1 89 ? 6.347 14.138 24.138 1.00 90.19 89 MET A O 1
ATOM 714 N N . GLN A 1 90 ? 5.064 12.451 24.882 1.00 90.88 90 GLN A N 1
ATOM 715 C CA . GLN A 1 90 ? 6.031 11.883 25.827 1.00 90.88 90 GLN A CA 1
ATOM 716 C C . GLN A 1 90 ? 6.852 10.726 25.230 1.00 90.88 90 GLN A C 1
ATOM 718 O O . GLN A 1 90 ? 7.756 10.228 25.901 1.00 90.88 90 GLN A O 1
ATOM 723 N N . TYR A 1 91 ? 6.518 10.286 24.014 1.00 66.12 91 TYR A N 1
ATOM 724 C CA . TYR A 1 91 ? 7.157 9.183 23.293 1.00 66.12 91 TYR A CA 1
ATOM 725 C C . TYR A 1 91 ? 8.154 9.718 22.263 1.00 66.12 91 TYR A C 1
ATOM 727 O O . TYR A 1 91 ? 9.230 9.099 22.114 1.00 66.12 91 TYR A O 1
#

Foldseek 3Di:
DPPVVVVVVVVLVVVQVVVQVVCPPHPDHDPDSDDPVVCVVPVVNNVVVVVVVVVVVVVVVVVVVVVVVCVVPVPDDDPCPVVVVVVVVVD

Organism: NCBI:txid2011161

Radius of gyration: 21.82 Å; chains: 1; bounding box: 50×35×51 Å

Secondary structure (DSSP, 8-state):
--HHHHHHHHHHHHHHHHHHHHHTTSS-----SS-HHHHHH-HHHHHHHHHHHHHHHHHHHHHHHHHHHHHH-TT---TTHHHHHHHHH--

Sequence (91 aa):
MSERGGTLIKNYLTEINNKLNELAGSDMDVVSVVPLDTLKKDLEFFDYVVSSNESIADRQTLYLEKYKIFARNQGQIDSKQADLREKCMQY